Protein AF-A0A0C3DS47-F1 (afdb_monomer)

Secondary structure (DSSP, 8-state):
--PBP---EEEEEEETTEEEEE-TTSBEEE-TT----EEEEEETTTTEEEEEETTEEEEE-SSSS-BEEEESS----BEEEEPTTSTTEEEEEEETTEEEE---SSSSEE-EEEES--TTSGGG-EEEE--

Organism: NCBI:txid1036808

Mean predicted aligned error: 3.78 Å

Sequence (131 aa):
MSSTLQISGYNYISTSGISVGVDPQSQVVVDKTLKHKFNFNYDTKTKSYTIKYGENFLSLDSAKPPHVIVDKNSVAYWDIKSVSGHPNTYTISISPNYGWCDPQKGNPRQIYIQEGLDPTQADRQFLISPN

Solvent-accessible surface area (backbone atoms only — not comparable to full-atom values): 7134 Å² total; per-residue (Å²): 135,87,58,59,69,88,63,69,47,65,27,31,43,28,40,93,92,30,28,31,20,68,50,98,85,34,37,32,23,41,22,90,87,34,81,42,64,30,40,34,45,61,38,84,88,80,64,31,27,43,43,25,53,86,96,25,22,39,23,70,54,90,53,88,67,28,32,39,24,55,31,84,90,44,79,41,57,33,39,44,38,60,32,86,97,39,85,78,26,24,35,49,20,70,46,99,45,33,28,49,30,49,80,87,64,76,76,68,32,62,30,29,45,44,76,72,71,62,60,84,42,70,47,31,36,29,37,70,34,82,115

pLDDT: mean 92.0, std 8.82, range [39.97, 98.38]

Foldseek 3Di:
DKQFDDDFAWKWKAAPPFTFAADPVQFTWGANVGTAIWTWDADPVVRWTWIADPQWTWDWDPDVQIFTGTDRPDTAIWTWIDDPPDPQKTFIASDPFWTWFFPPDDHGTGITIDGHDPCPDRRRIMHIGRD

Radius of gyration: 13.31 Å; Cα contacts (8 Å, |Δi|>4): 330; chains: 1; bounding box: 29×37×32 Å

Nearest PDB structures (foldseek):
  2vse-assembly2_B  TM=8.165E-01  e=5.826E-04  Lysinibacil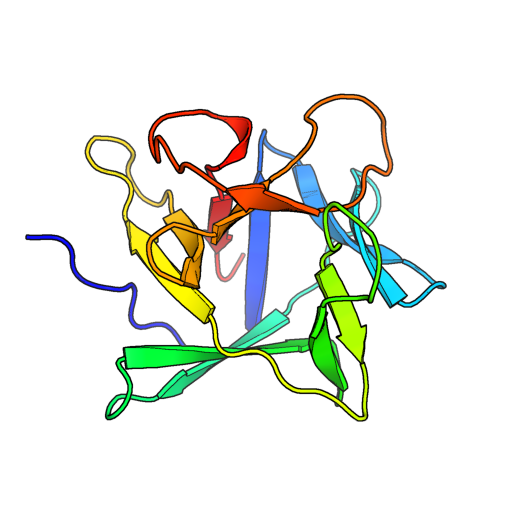lus sphaericus
  3wo2-assembly3_C  TM=6.733E-01  e=1.562E-04  Homo sapiens
  2vxt-assembly1_I  TM=6.691E-01  e=1.125E-03  Homo sapiens
  4xfs-a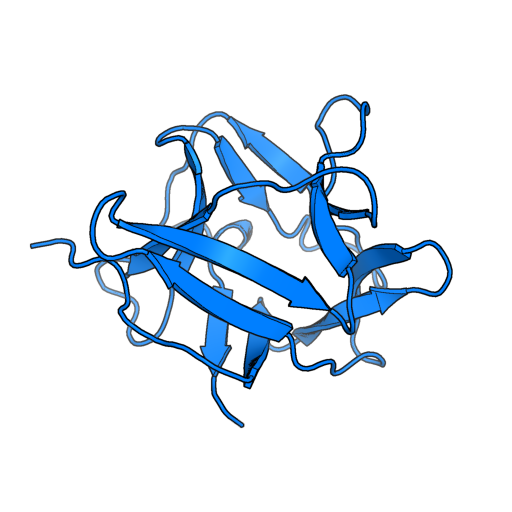ssembly2_B  TM=6.825E-01  e=1.449E-03  Homo sapiens
  2dre-assembly1_B  TM=7.042E-01  e=1.215E-02  Lepidium virginicum

Structure (mmCIF, N/CA/C/O backbone):
data_AF-A0A0C3DS47-F1
#
_entry.id   AF-A0A0C3DS47-F1
#
loop_
_atom_site.group_PDB
_atom_site.id
_atom_site.type_symbol
_atom_site.label_atom_id
_atom_site.label_alt_id
_atom_site.label_comp_id
_atom_site.label_asym_id
_atom_site.label_entity_id
_atom_site.label_seq_id
_atom_site.pdbx_PDB_ins_code
_atom_site.Cartn_x
_atom_site.Cartn_y
_atom_site.Cartn_z
_atom_site.occupancy
_atom_site.B_iso_or_equiv
_atom_site.auth_seq_id
_atom_site.auth_comp_id
_atom_site.auth_asym_id
_atom_site.auth_atom_id
_atom_site.pdbx_PDB_model_num
ATOM 1 N N . MET A 1 1 ? 5.298 22.408 4.308 1.00 39.97 1 MET A N 1
ATOM 2 C CA . MET A 1 1 ? 4.380 21.719 5.240 1.00 39.97 1 MET A CA 1
ATOM 3 C C . MET A 1 1 ? 4.014 20.385 4.609 1.00 39.97 1 MET A C 1
ATOM 5 O O . MET A 1 1 ? 3.523 20.406 3.492 1.00 39.97 1 MET A O 1
ATOM 9 N N . SER A 1 2 ? 4.328 19.251 5.243 1.00 46.75 2 SER A N 1
ATOM 10 C CA . SER A 1 2 ? 3.876 17.930 4.777 1.00 46.75 2 SER A CA 1
ATOM 11 C C . SER A 1 2 ? 2.536 17.649 5.448 1.00 46.75 2 SER A C 1
ATOM 13 O O . SER A 1 2 ? 2.488 17.408 6.653 1.00 46.75 2 SER A O 1
ATOM 15 N N . SER A 1 3 ? 1.442 17.797 4.709 1.00 61.56 3 SER A N 1
ATOM 16 C CA . SER A 1 3 ? 0.123 17.366 5.164 1.00 61.56 3 SER A CA 1
ATOM 17 C C . SER A 1 3 ? -0.088 15.937 4.688 1.00 61.56 3 SER A C 1
ATOM 19 O O . SER A 1 3 ? -0.065 15.686 3.482 1.00 61.56 3 SER A O 1
ATOM 21 N N . THR A 1 4 ? -0.292 15.011 5.625 1.00 67.25 4 THR A N 1
ATOM 22 C CA . THR A 1 4 ? -0.850 13.688 5.330 1.00 67.25 4 THR A CA 1
ATOM 23 C C . THR A 1 4 ? -2.060 13.875 4.418 1.00 67.25 4 THR A C 1
ATOM 25 O O . THR A 1 4 ? -2.897 14.744 4.690 1.00 67.25 4 THR A O 1
ATOM 28 N N . LEU A 1 5 ? -2.141 13.105 3.330 1.00 77.44 5 LEU A N 1
ATOM 29 C CA . LEU A 1 5 ? -3.346 13.082 2.501 1.00 77.44 5 LEU A CA 1
ATOM 30 C C . LEU A 1 5 ? -4.532 12.771 3.425 1.00 77.44 5 LEU A C 1
ATOM 32 O O . LEU A 1 5 ? -4.367 11.977 4.346 1.00 77.44 5 LEU A O 1
ATOM 36 N N . GLN A 1 6 ? -5.692 13.397 3.233 1.00 83.44 6 GLN A N 1
ATOM 37 C CA . GLN A 1 6 ? -6.905 13.125 4.017 1.00 83.44 6 GLN A CA 1
ATOM 38 C C . GLN A 1 6 ? -8.010 12.674 3.069 1.00 83.44 6 GLN A C 1
ATOM 40 O O . GLN A 1 6 ? -8.865 13.456 2.665 1.00 83.44 6 GLN A O 1
ATOM 45 N N . ILE A 1 7 ? -7.938 11.412 2.658 1.00 85.25 7 ILE A N 1
ATOM 46 C CA . ILE A 1 7 ? -8.941 10.771 1.808 1.00 85.25 7 ILE A CA 1
ATOM 47 C C . ILE A 1 7 ? -9.632 9.662 2.590 1.00 85.25 7 ILE A C 1
ATOM 49 O O . ILE A 1 7 ? -9.097 9.126 3.555 1.00 85.25 7 ILE A O 1
ATOM 53 N N . SER A 1 8 ? -10.838 9.293 2.190 1.00 88.56 8 SER A N 1
ATOM 54 C CA . SER A 1 8 ? -11.488 8.077 2.673 1.00 88.56 8 SER A CA 1
ATOM 55 C C . SER A 1 8 ? -12.369 7.498 1.575 1.00 88.56 8 SER A C 1
ATOM 57 O O . SER A 1 8 ? -12.774 8.211 0.655 1.00 88.56 8 SER A O 1
ATOM 59 N N . GLY A 1 9 ? -12.641 6.199 1.657 1.00 94.31 9 GLY A N 1
ATOM 60 C CA . GLY A 1 9 ? -13.396 5.459 0.654 1.00 94.31 9 GLY A CA 1
ATOM 61 C C . GLY A 1 9 ? -12.513 4.748 -0.371 1.00 94.31 9 GLY A 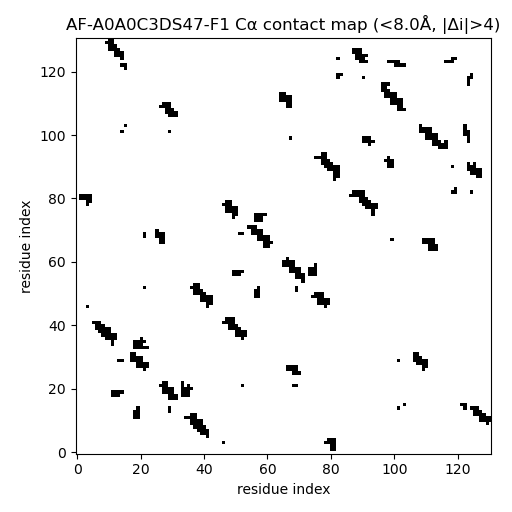C 1
ATOM 62 O O . GLY A 1 9 ? -11.305 4.569 -0.194 1.00 94.31 9 GLY A O 1
ATOM 63 N N . TYR A 1 10 ? -13.148 4.303 -1.453 1.00 96.94 10 TYR A N 1
ATOM 64 C CA . TYR A 1 10 ? -12.531 3.422 -2.437 1.00 96.94 10 TYR A CA 1
ATOM 65 C C . TYR A 1 10 ? -11.655 4.172 -3.444 1.00 96.94 10 TYR A C 1
ATOM 67 O O . TYR A 1 10 ? -12.166 4.952 -4.246 1.00 96.94 10 TYR A O 1
ATOM 75 N N . ASN A 1 11 ? -10.357 3.867 -3.454 1.00 97.12 11 ASN A N 1
ATOM 76 C CA . ASN A 1 11 ? -9.369 4.454 -4.358 1.00 97.12 11 ASN A CA 1
ATOM 77 C C . ASN A 1 11 ? -8.480 3.370 -4.986 1.00 97.12 11 ASN A C 1
ATOM 79 O O . ASN A 1 11 ? -8.257 2.309 -4.403 1.00 97.12 11 ASN A O 1
ATOM 83 N N . TYR A 1 12 ? -7.964 3.646 -6.176 1.00 97.00 12 TYR A N 1
ATOM 84 C CA . TYR A 1 12 ? -6.899 2.886 -6.815 1.00 97.00 12 TYR A CA 1
ATOM 85 C C . TYR A 1 12 ? -5.537 3.368 -6.325 1.00 97.00 12 TYR A C 1
ATOM 87 O O . TYR A 1 12 ? -5.353 4.554 -6.044 1.00 97.00 12 TYR A O 1
ATOM 95 N N . ILE A 1 13 ? -4.577 2.448 -6.286 1.00 97.62 13 ILE A N 1
ATOM 96 C CA . ILE A 1 13 ? -3.159 2.747 -6.090 1.00 97.62 13 ILE A CA 1
ATOM 97 C C . ILE A 1 13 ? -2.439 2.363 -7.382 1.00 97.62 13 ILE A C 1
ATOM 99 O O . ILE A 1 13 ? -2.752 1.339 -7.992 1.00 97.62 13 ILE A O 1
ATOM 103 N N . SER A 1 14 ? -1.489 3.175 -7.828 1.00 96.50 14 SER A N 1
ATOM 104 C CA . SER A 1 14 ? -0.628 2.839 -8.964 1.00 96.50 14 SER A CA 1
ATOM 105 C C . SER A 1 14 ? 0.775 3.393 -8.777 1.00 96.50 14 SER A C 1
ATOM 107 O O . SER A 1 14 ? 0.991 4.312 -7.993 1.00 96.50 14 SER A O 1
ATOM 109 N N . THR A 1 15 ? 1.734 2.824 -9.492 1.00 95.81 15 THR A N 1
ATOM 110 C CA . THR A 1 15 ? 3.129 3.272 -9.522 1.00 95.81 15 THR A CA 1
ATOM 111 C C . THR A 1 15 ? 3.726 2.917 -10.879 1.00 95.81 15 THR A C 1
ATOM 113 O O . THR A 1 15 ? 3.303 1.947 -11.513 1.00 95.81 15 THR A O 1
ATOM 116 N N . SER A 1 16 ? 4.626 3.756 -11.394 1.00 91.19 16 SER A N 1
ATOM 117 C CA . SER A 1 16 ? 5.204 3.609 -12.742 1.00 91.19 16 SER A CA 1
ATOM 118 C C . SER A 1 16 ? 4.159 3.386 -13.854 1.00 91.19 16 SER A C 1
ATOM 120 O O . SER A 1 16 ? 4.394 2.654 -14.814 1.00 91.19 16 SER A O 1
ATOM 122 N N . GLY A 1 17 ? 2.971 3.987 -13.708 1.00 90.94 17 GLY A N 1
ATOM 123 C CA . GLY A 1 17 ? 1.851 3.848 -14.649 1.00 90.94 17 GLY A CA 1
ATOM 124 C C . GLY A 1 17 ? 1.143 2.486 -14.632 1.00 90.94 17 GLY A C 1
ATOM 125 O O . GLY A 1 17 ? 0.338 2.217 -15.521 1.00 90.94 17 GLY A O 1
ATOM 126 N N . ILE A 1 18 ? 1.423 1.625 -13.651 1.00 95.44 18 ILE A N 1
ATOM 127 C CA . ILE A 1 18 ? 0.820 0.296 -13.500 1.00 95.44 18 ILE A CA 1
ATOM 128 C C . ILE A 1 18 ? 0.025 0.248 -12.192 1.00 95.44 18 ILE A C 1
ATOM 130 O O . ILE A 1 18 ? 0.453 0.775 -11.164 1.00 95.44 18 ILE A O 1
ATOM 134 N N . SER A 1 19 ? -1.157 -0.362 -12.232 1.00 96.25 19 SER A N 1
ATOM 135 C CA . SER A 1 19 ? -2.020 -0.506 -11.062 1.00 96.25 19 SER A CA 1
ATOM 136 C C . SER A 1 19 ? -1.441 -1.478 -10.033 1.00 96.25 19 SER A C 1
ATOM 138 O O . SER A 1 19 ? -0.810 -2.481 -10.367 1.00 96.25 19 SER A O 1
ATOM 140 N N . VAL A 1 20 ? -1.686 -1.166 -8.764 1.00 97.94 20 VAL A N 1
ATOM 141 C CA . VAL A 1 20 ? -1.540 -2.107 -7.659 1.00 97.94 20 VAL A CA 1
ATOM 142 C C . VAL A 1 20 ? -2.835 -2.909 -7.557 1.00 97.94 20 VAL A C 1
ATOM 144 O O . VAL A 1 20 ? -3.938 -2.357 -7.611 1.00 97.94 20 VAL A O 1
ATOM 147 N N . GLY A 1 21 ? -2.695 -4.216 -7.404 1.00 97.88 21 GLY A N 1
ATOM 148 C CA . GLY A 1 21 ? -3.779 -5.167 -7.239 1.00 97.88 21 GLY A CA 1
ATOM 149 C C . GLY A 1 21 ? -3.494 -6.156 -6.117 1.00 97.88 21 GLY A C 1
ATOM 150 O O . GLY A 1 21 ? -2.523 -6.030 -5.373 1.00 97.88 21 GLY A O 1
ATOM 151 N N . VAL A 1 22 ? -4.380 -7.140 -6.006 1.00 98.06 22 VAL A N 1
ATOM 152 C CA . VAL A 1 22 ? -4.261 -8.256 -5.064 1.00 98.06 22 VAL A CA 1
ATOM 153 C C . VAL A 1 22 ? -4.391 -9.530 -5.873 1.00 98.06 22 VAL A C 1
ATOM 155 O O . VAL A 1 22 ? -5.371 -9.672 -6.606 1.00 98.06 22 VAL A O 1
ATOM 158 N N . ASP A 1 23 ? -3.411 -10.416 -5.784 1.00 97.06 23 ASP A N 1
ATOM 159 C CA . ASP A 1 23 ? -3.426 -11.680 -6.517 1.00 97.06 23 ASP A CA 1
ATOM 160 C C . ASP A 1 23 ? -4.230 -12.776 -5.770 1.00 97.06 23 ASP A C 1
ATOM 162 O O . ASP A 1 23 ? -4.678 -12.567 -4.635 1.00 97.06 23 ASP A O 1
ATOM 166 N N . PRO A 1 24 ? -4.459 -13.956 -6.381 1.00 96.12 24 PRO A N 1
ATOM 167 C CA . PRO A 1 24 ? -5.163 -15.066 -5.729 1.00 96.12 24 PRO A CA 1
ATOM 168 C C . PRO A 1 24 ? -4.490 -15.610 -4.457 1.00 96.12 24 PRO A C 1
ATOM 170 O O . PRO A 1 24 ? -5.133 -16.326 -3.690 1.00 96.12 24 PRO A O 1
ATOM 173 N N . GLN A 1 25 ? -3.215 -15.294 -4.229 1.00 96.44 25 GLN A N 1
ATOM 174 C CA . GLN A 1 25 ? -2.427 -15.670 -3.059 1.00 96.44 25 GLN A CA 1
ATOM 175 C C . GLN A 1 25 ? -2.500 -14.607 -1.951 1.00 96.44 25 GLN A C 1
ATOM 177 O O . GLN A 1 25 ? -1.777 -14.703 -0.958 1.00 96.44 25 GLN A O 1
ATOM 182 N N . SER A 1 26 ? -3.385 -13.614 -2.094 1.00 97.25 26 SER A N 1
ATOM 183 C CA . SER A 1 26 ? -3.540 -12.486 -1.173 1.00 97.25 26 SER A CA 1
ATOM 184 C C . SER A 1 26 ? -2.291 -11.607 -1.072 1.00 97.25 26 SER A C 1
ATOM 186 O O . SER A 1 26 ? -2.091 -10.929 -0.063 1.00 97.25 26 SER A O 1
ATOM 188 N N . GLN A 1 27 ? -1.445 -11.581 -2.100 1.00 97.75 27 GLN A N 1
ATOM 189 C CA . GLN A 1 27 ? -0.293 -10.689 -2.170 1.00 97.75 27 GLN A CA 1
ATOM 190 C C . GLN A 1 27 ? -0.695 -9.356 -2.791 1.00 97.75 27 GLN A C 1
ATOM 192 O O . GLN A 1 27 ? -1.446 -9.318 -3.766 1.00 97.75 27 GLN A O 1
ATOM 197 N N . VAL A 1 28 ? -0.173 -8.250 -2.256 1.00 98.25 28 VAL A N 1
ATOM 198 C CA . VAL A 1 28 ? -0.325 -6.935 -2.885 1.00 98.25 28 VAL A CA 1
ATOM 199 C C . VAL A 1 28 ? 0.789 -6.756 -3.909 1.00 98.25 28 VAL A C 1
ATOM 201 O O . VAL A 1 28 ? 1.973 -6.701 -3.570 1.00 98.25 28 VAL A O 1
ATOM 204 N N . VAL A 1 29 ? 0.405 -6.683 -5.178 1.00 98.00 29 VAL A N 1
ATOM 205 C CA . VAL A 1 29 ? 1.327 -6.725 -6.317 1.00 98.00 29 VAL A CA 1
ATOM 206 C C . VAL A 1 29 ? 1.085 -5.556 -7.258 1.00 98.00 29 VAL A C 1
ATOM 208 O O . VAL A 1 29 ? -0.032 -5.059 -7.374 1.00 98.00 29 VAL A O 1
ATOM 211 N N . VAL A 1 30 ? 2.120 -5.135 -7.976 1.00 97.94 30 VAL A N 1
ATOM 212 C CA . VAL A 1 30 ? 1.980 -4.292 -9.161 1.00 97.94 30 VAL A CA 1
ATOM 213 C C . VAL A 1 30 ? 1.819 -5.202 -10.371 1.00 97.94 30 VAL A C 1
ATOM 215 O O . VAL A 1 30 ? 2.722 -5.982 -10.693 1.00 97.94 30 VAL A O 1
ATOM 218 N N . ASP A 1 31 ? 0.670 -5.108 -11.036 1.00 96.88 31 ASP A N 1
ATOM 219 C CA . ASP A 1 31 ? 0.331 -5.952 -12.179 1.00 96.88 31 ASP A CA 1
ATOM 220 C C . ASP A 1 31 ? -0.496 -5.177 -13.213 1.00 96.88 31 ASP A C 1
ATOM 222 O O . ASP A 1 31 ? -1.513 -4.564 -12.899 1.00 96.88 31 ASP A O 1
ATOM 226 N N . LYS A 1 32 ? -0.082 -5.238 -14.481 1.00 93.81 32 LYS A N 1
ATOM 227 C CA . LYS A 1 32 ? -0.801 -4.649 -15.624 1.00 93.81 32 LYS A CA 1
ATOM 228 C C . LYS A 1 32 ? -2.208 -5.212 -15.839 1.00 93.81 32 LYS A C 1
ATOM 230 O O . LYS A 1 32 ? -2.999 -4.583 -16.536 1.00 93.81 32 LYS A O 1
ATOM 235 N N . THR A 1 33 ? -2.504 -6.389 -15.299 1.00 94.62 33 THR A N 1
ATOM 236 C CA . THR A 1 33 ? -3.792 -7.074 -15.476 1.00 94.62 33 THR A CA 1
ATOM 237 C C . THR A 1 33 ? -4.747 -6.889 -14.297 1.00 94.62 33 THR A C 1
ATOM 239 O O . THR A 1 33 ? -5.944 -7.127 -14.447 1.00 94.62 33 THR A O 1
ATOM 242 N N . LEU A 1 34 ? -4.251 -6.423 -13.145 1.00 94.12 34 LEU A N 1
ATOM 243 C CA . LEU A 1 34 ? -5.046 -6.248 -11.932 1.00 94.12 34 LEU A CA 1
ATOM 244 C C . LEU A 1 34 ? -5.281 -4.761 -11.663 1.00 94.12 34 LEU A C 1
ATOM 246 O O . LEU A 1 34 ? -4.344 -3.996 -11.454 1.00 94.12 34 LEU A O 1
ATOM 250 N N . LYS A 1 35 ? -6.550 -4.348 -11.616 1.00 93.81 35 LYS A N 1
ATOM 251 C CA . LYS A 1 35 ? -6.948 -2.982 -11.244 1.00 93.81 35 LYS A CA 1
ATOM 252 C C . LYS A 1 35 ? -8.005 -3.033 -10.144 1.00 93.81 35 LYS A C 1
ATOM 254 O O . LYS A 1 35 ? -9.204 -3.054 -10.421 1.00 93.81 35 LYS A O 1
ATOM 259 N N . HIS A 1 36 ? -7.563 -3.053 -8.888 1.00 97.06 36 HIS A N 1
ATOM 260 C CA . HIS A 1 36 ? -8.445 -3.174 -7.723 1.00 97.06 36 HIS A CA 1
ATOM 261 C C . HIS A 1 36 ? -8.587 -1.857 -6.964 1.00 97.06 36 HIS A C 1
ATOM 263 O O . HIS A 1 36 ? -7.634 -1.092 -6.826 1.00 97.06 36 HIS A O 1
ATOM 269 N N . LYS A 1 37 ? -9.797 -1.603 -6.452 1.00 97.00 37 LYS A N 1
ATOM 270 C CA . LYS A 1 37 ? -10.031 -0.522 -5.495 1.00 97.00 37 LYS A CA 1
ATOM 271 C C . LYS A 1 37 ? -9.735 -1.017 -4.084 1.00 97.00 37 LYS A C 1
ATOM 273 O O . LYS A 1 37 ? -10.159 -2.107 -3.705 1.00 97.00 37 LYS A O 1
ATOM 278 N N . PHE A 1 38 ? -9.089 -0.166 -3.304 1.00 98.00 38 PHE A N 1
ATOM 279 C CA . PHE A 1 38 ? -8.847 -0.355 -1.883 1.00 98.00 38 PHE A CA 1
ATOM 280 C C . PHE A 1 38 ? -9.670 0.660 -1.100 1.00 98.00 38 PHE A C 1
ATOM 282 O O . PHE A 1 38 ? -9.786 1.814 -1.515 1.00 98.00 38 PHE A O 1
ATOM 289 N N . ASN A 1 39 ? -10.262 0.246 0.017 1.00 97.81 39 ASN A N 1
ATOM 290 C CA . ASN A 1 39 ? -10.992 1.158 0.890 1.00 97.81 39 ASN A CA 1
ATOM 291 C C . ASN A 1 39 ? -10.028 1.769 1.910 1.00 97.81 39 ASN A C 1
ATOM 293 O O . ASN A 1 39 ? -9.502 1.057 2.766 1.00 97.81 39 ASN A O 1
ATOM 297 N N . PHE A 1 40 ? -9.801 3.073 1.804 1.00 97.38 40 PHE A N 1
ATOM 298 C CA . PHE A 1 40 ? -8.978 3.843 2.726 1.00 97.38 40 PHE A CA 1
ATOM 299 C C . PHE A 1 40 ? -9.855 4.384 3.847 1.00 97.38 40 PHE A C 1
ATOM 301 O O . PHE A 1 40 ? -10.855 5.054 3.587 1.00 97.38 40 PHE A O 1
ATOM 308 N N . ASN A 1 41 ? -9.463 4.136 5.090 1.00 96.00 41 ASN A N 1
ATOM 309 C CA . ASN A 1 41 ? -10.136 4.687 6.256 1.00 96.00 41 ASN A CA 1
ATOM 310 C C . ASN A 1 41 ? -9.133 5.491 7.086 1.00 96.00 41 ASN A C 1
ATOM 312 O O . ASN A 1 41 ? -8.221 4.910 7.681 1.00 96.00 41 ASN A O 1
ATOM 316 N N . TYR A 1 42 ? -9.289 6.816 7.070 1.00 94.44 42 TYR A N 1
ATOM 317 C CA . TYR A 1 42 ? -8.406 7.753 7.757 1.00 94.44 42 TYR A CA 1
ATOM 318 C C . TYR A 1 42 ? -8.832 7.954 9.214 1.00 94.44 42 TYR A C 1
ATOM 320 O O . TYR A 1 42 ? -9.956 8.375 9.490 1.00 94.44 42 TYR A O 1
ATOM 328 N N . ASP A 1 43 ? -7.911 7.718 10.145 1.00 92.44 43 ASP A N 1
ATOM 329 C CA . ASP A 1 43 ? -8.088 8.039 11.557 1.00 92.44 43 ASP A CA 1
ATOM 330 C C . ASP A 1 43 ? -7.488 9.421 11.859 1.00 92.44 43 ASP A C 1
ATOM 332 O O . ASP A 1 43 ? -6.277 9.645 11.799 1.00 92.44 43 ASP A O 1
ATOM 336 N N . THR A 1 44 ? -8.351 10.371 12.218 1.00 89.06 44 THR A N 1
ATOM 337 C CA . THR A 1 44 ? -7.961 11.753 12.526 1.00 89.06 44 THR A CA 1
ATOM 338 C C . THR A 1 44 ? -7.164 11.891 13.825 1.00 89.06 44 THR A C 1
ATOM 340 O O . THR A 1 44 ? -6.436 12.875 13.976 1.00 89.06 44 THR A O 1
ATOM 343 N N . LYS A 1 45 ? -7.271 10.934 14.757 1.00 89.69 45 LYS A N 1
ATOM 344 C CA . LYS A 1 45 ? -6.566 10.959 16.047 1.00 89.69 45 LYS A CA 1
ATOM 345 C C . LYS A 1 45 ? -5.117 10.525 15.887 1.00 89.69 45 LYS A C 1
ATOM 347 O O . LYS A 1 45 ? -4.218 11.199 16.385 1.00 89.69 45 LYS A O 1
ATOM 352 N N . THR A 1 46 ? -4.895 9.417 15.186 1.00 88.81 46 THR A N 1
ATOM 353 C CA . THR A 1 46 ? -3.554 8.863 14.947 1.00 88.81 46 THR A CA 1
ATOM 354 C C . THR A 1 46 ? -2.895 9.433 13.695 1.00 88.81 46 THR A C 1
ATOM 356 O O . THR A 1 46 ? -1.686 9.293 13.538 1.00 88.81 46 THR A O 1
ATOM 359 N N . LYS A 1 47 ? -3.666 10.105 12.826 1.00 89.56 47 LY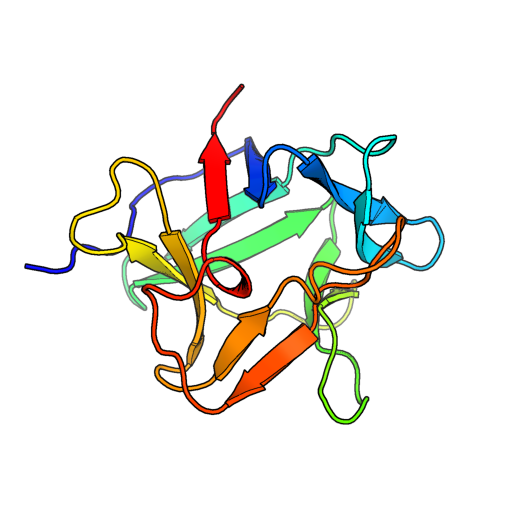S A N 1
ATOM 360 C CA . LYS A 1 47 ? -3.242 10.596 11.504 1.00 89.56 47 LYS A CA 1
ATOM 361 C C . LYS A 1 47 ? -2.734 9.479 10.588 1.00 89.56 47 LYS A C 1
ATOM 363 O O . LYS A 1 47 ? -1.883 9.729 9.735 1.00 89.56 47 LYS A O 1
ATOM 368 N N . SER A 1 48 ? -3.281 8.278 10.754 1.00 93.56 48 SER A N 1
ATOM 369 C CA . SER A 1 48 ? -2.914 7.080 10.004 1.00 93.56 48 SER A CA 1
ATOM 370 C C . SER A 1 48 ? -4.126 6.461 9.310 1.00 93.56 48 SER A C 1
ATOM 372 O O . SER A 1 48 ? -5.266 6.895 9.476 1.00 93.56 48 SER A O 1
ATOM 374 N N . TYR A 1 49 ? -3.866 5.450 8.493 1.00 95.88 49 TYR A N 1
ATOM 375 C CA . TYR A 1 49 ? -4.849 4.759 7.680 1.00 95.88 49 TYR A CA 1
ATOM 376 C C . TYR A 1 49 ? -4.927 3.287 8.032 1.00 95.88 49 TYR A C 1
ATOM 378 O O . TYR A 1 49 ? -3.903 2.627 8.175 1.00 95.88 49 TYR A O 1
ATOM 386 N N . THR A 1 50 ? -6.138 2.743 8.021 1.00 96.94 50 THR A N 1
ATOM 387 C CA . THR A 1 50 ? -6.323 1.328 7.681 1.00 96.94 50 THR A CA 1
ATOM 388 C C . THR A 1 50 ? -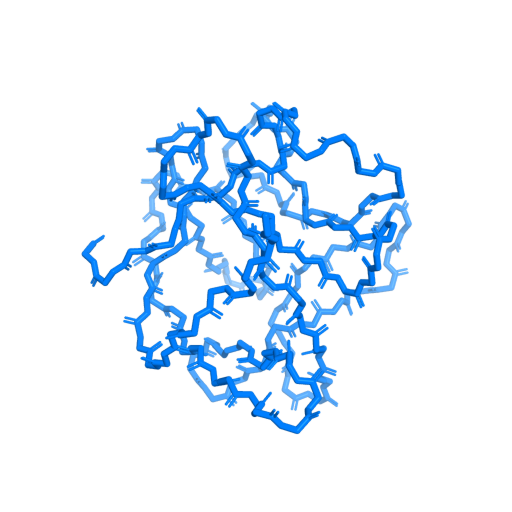6.734 1.242 6.215 1.00 96.94 50 THR A C 1
ATOM 390 O O . THR A 1 50 ? -7.483 2.089 5.721 1.00 96.94 50 THR A O 1
ATOM 393 N N . ILE A 1 51 ? -6.209 0.251 5.495 1.00 97.81 51 ILE A N 1
ATOM 394 C CA . ILE A 1 51 ? -6.501 0.044 4.072 1.00 97.81 51 ILE A CA 1
ATOM 395 C C . ILE A 1 51 ? -7.068 -1.363 3.919 1.00 97.81 51 ILE A C 1
ATOM 397 O O . ILE A 1 51 ? -6.483 -2.315 4.436 1.00 97.81 51 ILE A O 1
ATOM 401 N N . LYS A 1 52 ? -8.206 -1.498 3.235 1.00 97.94 52 LYS A N 1
ATOM 402 C CA . LYS A 1 52 ? -8.885 -2.784 3.024 1.00 97.94 52 LYS A CA 1
ATOM 403 C C . LYS A 1 52 ? -8.974 -3.184 1.559 1.00 97.94 52 LYS A C 1
ATOM 405 O O . LYS A 1 52 ? -9.120 -2.327 0.686 1.00 97.94 52 LYS A O 1
ATOM 410 N N . TYR A 1 53 ? -9.001 -4.492 1.324 1.00 97.75 53 TYR A N 1
ATOM 411 C CA . TYR A 1 53 ? -9.447 -5.110 0.077 1.00 97.75 53 TYR A CA 1
ATOM 412 C C . TYR A 1 53 ? -10.551 -6.126 0.396 1.00 97.75 53 TYR A C 1
ATOM 414 O O . TYR A 1 53 ? -10.324 -7.104 1.112 1.00 97.75 53 TYR A O 1
ATOM 422 N N . GLY A 1 54 ? -11.768 -5.859 -0.089 1.00 95.06 54 GLY A N 1
ATOM 423 C CA . GLY A 1 54 ? -12.968 -6.532 0.413 1.00 95.06 54 GLY A CA 1
ATOM 424 C C . GLY A 1 54 ? -13.144 -6.284 1.917 1.00 95.06 54 GLY A C 1
ATOM 425 O O . GLY A 1 54 ? -13.028 -5.149 2.381 1.00 95.06 54 GLY A O 1
ATOM 426 N N . GLU A 1 55 ? -13.370 -7.355 2.676 1.00 95.75 55 GLU A N 1
ATOM 427 C CA . GLU A 1 55 ? -13.542 -7.302 4.138 1.00 95.75 55 GLU A CA 1
ATOM 428 C C . GLU A 1 55 ? -12.220 -7.364 4.925 1.00 95.75 55 GLU A C 1
ATOM 430 O O . GLU A 1 55 ? -12.202 -7.106 6.129 1.00 95.75 55 GLU A O 1
ATOM 435 N N . ASN A 1 56 ? -11.109 -7.671 4.250 1.00 98.06 56 ASN A N 1
ATOM 436 C CA . ASN A 1 56 ? -9.807 -7.920 4.867 1.00 98.06 56 ASN A CA 1
ATOM 437 C C . ASN A 1 56 ? -8.903 -6.683 4.817 1.00 98.06 56 ASN A C 1
ATOM 439 O O . ASN A 1 56 ? -9.134 -5.754 4.039 1.00 98.06 56 ASN A O 1
ATOM 443 N N . PHE A 1 57 ? -7.847 -6.682 5.627 1.00 98.19 57 PHE A N 1
ATOM 444 C CA . PHE A 1 57 ? -6.935 -5.553 5.767 1.00 98.19 57 PHE A CA 1
ATOM 445 C C . PHE A 1 57 ? -5.617 -5.800 5.050 1.00 98.19 57 PHE A C 1
ATOM 447 O O . PHE A 1 57 ? -5.139 -6.928 4.954 1.00 98.19 57 PHE A O 1
ATOM 454 N N . LEU A 1 58 ? -5.001 -4.721 4.582 1.00 98.38 58 LEU A N 1
ATOM 455 C CA . LEU A 1 58 ? -3.607 -4.760 4.181 1.00 98.38 58 LEU A CA 1
ATOM 456 C C . LEU A 1 58 ? -2.738 -4.842 5.435 1.00 98.38 58 LEU A C 1
ATOM 458 O O . LEU A 1 58 ? -2.887 -4.041 6.363 1.00 98.38 58 LEU A O 1
ATOM 462 N N . SER A 1 59 ? -1.831 -5.810 5.433 1.00 97.50 59 SER A N 1
ATOM 463 C CA . SER A 1 59 ? -0.904 -6.108 6.518 1.00 97.50 59 SER A CA 1
ATOM 464 C C . SER A 1 59 ? 0.462 -6.524 5.963 1.00 97.50 59 SER A C 1
ATOM 466 O O . SER A 1 59 ? 0.721 -6.376 4.766 1.00 97.50 59 SER A O 1
ATOM 468 N N . LEU A 1 60 ? 1.345 -7.001 6.838 1.00 97.25 60 LEU A N 1
ATOM 469 C CA . LEU A 1 60 ? 2.676 -7.491 6.500 1.00 97.25 60 LEU A CA 1
ATOM 470 C C . LEU A 1 60 ? 2.785 -8.998 6.707 1.00 97.25 60 LEU A C 1
ATOM 472 O O . LEU A 1 60 ? 2.264 -9.534 7.687 1.00 97.25 60 LEU A O 1
ATOM 476 N N . ASP A 1 61 ? 3.497 -9.665 5.803 1.00 96.38 61 ASP A N 1
ATOM 477 C CA . ASP A 1 61 ? 3.944 -11.038 6.024 1.00 96.38 61 ASP A CA 1
ATOM 478 C C . ASP A 1 61 ? 5.150 -11.098 6.989 1.00 96.38 61 ASP A C 1
ATOM 480 O O . ASP A 1 61 ? 5.620 -10.089 7.523 1.00 96.38 61 ASP A O 1
ATOM 484 N N . SER A 1 62 ? 5.658 -12.309 7.233 1.00 94.38 62 SER A N 1
ATOM 485 C CA . SER A 1 62 ? 6.825 -12.548 8.089 1.00 94.38 62 SER A CA 1
ATOM 486 C C . SER A 1 62 ? 8.152 -12.654 7.322 1.00 94.38 62 SER A C 1
ATOM 488 O O . SER A 1 62 ? 9.141 -13.131 7.889 1.00 94.38 62 SER A O 1
ATOM 490 N N . ALA A 1 63 ? 8.189 -12.293 6.035 1.00 95.00 63 ALA A N 1
ATOM 491 C CA . ALA A 1 63 ? 9.397 -12.376 5.220 1.00 95.00 63 ALA A CA 1
ATOM 492 C C . ALA A 1 63 ? 10.425 -11.297 5.613 1.00 95.00 63 ALA A C 1
ATOM 494 O O . ALA A 1 63 ? 10.155 -10.385 6.398 1.00 95.00 63 ALA A O 1
ATOM 495 N N . LYS A 1 64 ? 11.648 -11.414 5.081 1.00 92.62 64 LYS A N 1
ATOM 496 C CA . LYS A 1 64 ? 12.715 -10.414 5.244 1.00 92.62 64 LYS A CA 1
ATOM 497 C C . LYS A 1 64 ? 13.355 -10.115 3.876 1.00 92.62 64 LYS A C 1
ATOM 499 O O . LYS A 1 64 ? 14.120 -10.956 3.405 1.00 92.62 64 LYS A O 1
ATOM 504 N N . PRO A 1 65 ? 13.080 -8.952 3.252 1.00 93.25 65 PRO A N 1
ATOM 505 C CA . PRO A 1 65 ? 12.174 -7.897 3.726 1.00 93.25 65 PRO A CA 1
ATOM 506 C C . PRO A 1 65 ? 10.700 -8.356 3.788 1.00 93.25 65 PRO A C 1
ATOM 508 O O . PRO A 1 65 ? 10.335 -9.261 3.036 1.00 93.25 65 PRO A O 1
ATOM 511 N N . PRO A 1 66 ? 9.861 -7.762 4.663 1.00 96.56 66 PRO A N 1
ATOM 512 C CA . PRO A 1 66 ? 8.430 -8.064 4.707 1.00 96.56 66 PRO A CA 1
ATOM 513 C C . PRO A 1 66 ? 7.717 -7.608 3.434 1.00 96.56 66 PRO A C 1
ATOM 515 O O . PRO A 1 66 ? 8.052 -6.556 2.886 1.00 96.56 66 PRO A O 1
ATOM 518 N N . HIS A 1 67 ? 6.686 -8.333 3.014 1.00 97.75 67 HIS A N 1
ATOM 519 C CA . HIS A 1 67 ? 5.805 -7.947 1.913 1.00 97.75 67 HIS A CA 1
ATOM 520 C C . HIS A 1 67 ? 4.447 -7.470 2.396 1.00 97.75 67 HIS A C 1
ATOM 522 O O . HIS A 1 67 ? 3.987 -7.837 3.476 1.00 97.75 67 HIS A O 1
ATOM 528 N N . VAL A 1 68 ? 3.784 -6.675 1.558 1.00 98.12 68 VAL A N 1
ATOM 529 C CA . VAL A 1 68 ? 2.403 -6.264 1.796 1.00 98.12 68 VAL A CA 1
ATOM 530 C C . VAL A 1 68 ? 1.465 -7.362 1.299 1.00 98.12 68 VAL A C 1
ATOM 532 O O . VAL A 1 68 ? 1.552 -7.822 0.156 1.00 98.12 68 VAL A O 1
ATOM 535 N N . ILE A 1 69 ? 0.557 -7.781 2.171 1.00 98.31 69 ILE A N 1
ATOM 536 C CA . ILE A 1 69 ? -0.421 -8.842 1.922 1.00 98.31 69 ILE A CA 1
ATOM 537 C C . ILE A 1 69 ? -1.811 -8.398 2.370 1.00 98.31 69 ILE A C 1
ATOM 539 O O . ILE A 1 69 ? -1.957 -7.409 3.087 1.00 98.31 69 ILE A O 1
ATOM 543 N N . VAL A 1 70 ? -2.833 -9.147 1.973 1.00 98.31 70 VAL A N 1
ATOM 544 C CA . VAL A 1 70 ? -4.189 -9.030 2.506 1.00 98.31 70 VAL A CA 1
ATOM 545 C C . VAL A 1 70 ? -4.407 -10.122 3.549 1.00 98.31 70 VAL A C 1
ATOM 547 O O . VAL A 1 70 ? -4.356 -11.309 3.232 1.00 98.31 70 VAL A O 1
ATOM 550 N N . ASP A 1 71 ? -4.682 -9.724 4.788 1.00 97.12 71 ASP A N 1
ATOM 551 C CA . ASP A 1 71 ? -4.925 -10.628 5.911 1.00 97.12 71 ASP A CA 1
ATOM 552 C C . ASP A 1 71 ? -6.241 -10.276 6.624 1.00 97.12 71 ASP A C 1
ATOM 554 O O . ASP A 1 71 ? -6.633 -9.116 6.764 1.00 97.12 71 ASP A O 1
ATOM 558 N N . LYS A 1 72 ? -6.949 -11.314 7.068 1.00 94.19 72 LYS A N 1
ATOM 559 C CA . LYS A 1 72 ? -8.185 -11.211 7.850 1.00 94.19 72 LYS A CA 1
ATOM 560 C C . LYS A 1 72 ? -7.919 -11.061 9.352 1.00 94.19 72 LYS A C 1
ATOM 562 O O . LYS A 1 72 ? -8.788 -10.588 10.075 1.00 94.19 72 LYS A O 1
ATOM 567 N N . ASN A 1 73 ? -6.748 -11.498 9.822 1.00 93.62 73 ASN A N 1
ATOM 568 C CA . ASN A 1 73 ? -6.418 -11.584 11.249 1.00 93.62 73 ASN A CA 1
ATOM 569 C C . ASN A 1 73 ? -5.500 -10.455 11.734 1.00 93.62 73 ASN A C 1
ATOM 571 O O . ASN A 1 73 ? -5.273 -10.330 12.937 1.00 93.62 73 ASN A O 1
ATOM 575 N N . SER A 1 74 ? -4.949 -9.660 10.819 1.00 94.44 74 SER A N 1
ATOM 576 C CA . SER A 1 74 ? -3.937 -8.654 11.119 1.00 94.44 74 SER A CA 1
ATOM 577 C C . SER A 1 74 ? -4.265 -7.339 10.428 1.00 94.44 74 SER A C 1
ATOM 579 O O . SER A 1 74 ? -4.705 -7.323 9.281 1.00 94.44 74 SER A O 1
ATOM 581 N N . VAL A 1 75 ? -4.033 -6.230 11.129 1.00 94.81 75 VAL A N 1
ATOM 582 C CA . VAL A 1 75 ? -4.263 -4.872 10.632 1.00 94.81 75 VAL A CA 1
ATOM 583 C C . VAL A 1 75 ? -2.972 -4.084 10.770 1.00 94.81 75 VAL A C 1
ATOM 585 O O . VAL A 1 75 ? -2.449 -3.949 11.876 1.00 94.81 75 VAL A O 1
ATOM 588 N N . ALA A 1 76 ? -2.484 -3.528 9.663 1.00 96.19 76 ALA A N 1
ATOM 589 C CA . ALA A 1 76 ? -1.427 -2.529 9.690 1.00 96.19 76 ALA A CA 1
ATOM 590 C C . ALA A 1 76 ? -2.010 -1.113 9.594 1.00 96.19 76 ALA A C 1
ATOM 592 O O . ALA A 1 76 ? -3.051 -0.884 8.969 1.00 96.19 76 ALA A O 1
ATOM 593 N N . TYR A 1 77 ? -1.305 -0.167 10.212 1.00 96.50 77 TYR A N 1
ATOM 594 C CA . TYR A 1 77 ? -1.602 1.257 10.134 1.00 96.50 77 TYR A CA 1
ATOM 595 C C . TYR A 1 77 ? -0.586 1.934 9.222 1.00 96.50 77 TYR A C 1
ATOM 597 O O . TYR A 1 77 ? 0.617 1.731 9.374 1.00 96.50 77 TYR A O 1
ATOM 605 N N . TRP A 1 78 ? -1.079 2.736 8.286 1.00 96.06 78 TRP A N 1
ATOM 606 C CA . TRP A 1 78 ? -0.274 3.324 7.225 1.00 96.06 78 TRP A CA 1
ATOM 607 C C . TRP A 1 78 ? -0.283 4.850 7.303 1.00 96.06 78 TRP A C 1
ATOM 609 O O . TRP A 1 78 ? -1.335 5.474 7.402 1.00 96.06 78 TRP A O 1
ATOM 619 N N . ASP A 1 79 ? 0.885 5.458 7.194 1.00 93.62 79 ASP A N 1
ATOM 620 C CA . ASP A 1 79 ? 1.066 6.883 6.964 1.00 93.62 79 ASP A CA 1
ATOM 621 C C . ASP A 1 79 ? 1.156 7.139 5.457 1.00 93.62 79 ASP A C 1
ATOM 623 O O . ASP A 1 79 ? 1.952 6.501 4.766 1.00 93.62 79 ASP A O 1
ATOM 627 N N . ILE A 1 80 ? 0.373 8.099 4.953 1.00 94.38 80 ILE A N 1
ATOM 628 C CA . ILE A 1 80 ? 0.365 8.484 3.534 1.00 94.38 80 ILE A CA 1
ATOM 629 C C . ILE A 1 80 ? 0.747 9.957 3.402 1.00 94.38 80 ILE A C 1
ATOM 631 O O . ILE A 1 80 ? -0.014 10.842 3.802 1.00 94.38 80 ILE A O 1
ATOM 635 N N . LYS A 1 81 ? 1.924 10.241 2.838 1.00 91.62 81 LYS A N 1
ATOM 636 C CA . LYS A 1 81 ? 2.489 11.602 2.778 1.00 91.62 81 LYS A CA 1
ATOM 637 C C . LYS A 1 81 ? 2.747 12.028 1.344 1.00 91.62 81 LYS A C 1
ATOM 639 O O . LYS A 1 81 ? 3.233 11.239 0.546 1.00 91.62 81 LYS A O 1
ATOM 644 N N . SER A 1 82 ? 2.453 13.288 1.028 1.00 91.25 82 SER A N 1
ATOM 645 C CA . SER A 1 82 ? 2.774 13.875 -0.277 1.00 91.25 82 SER A CA 1
ATOM 646 C C . SER A 1 82 ? 4.284 13.924 -0.508 1.00 91.25 82 SER A C 1
ATOM 648 O O . SER A 1 82 ? 5.030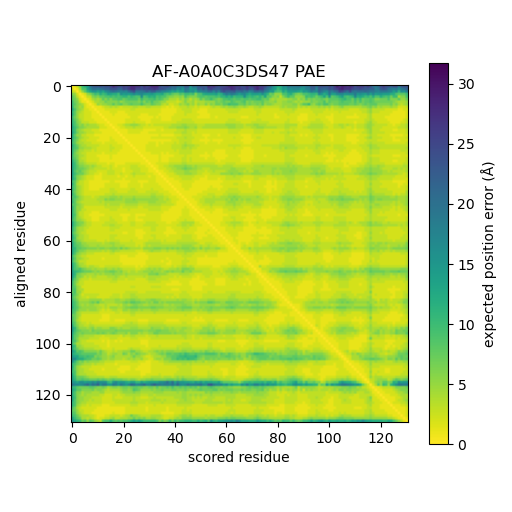 14.334 0.388 1.00 91.25 82 SER A O 1
ATOM 650 N N . VAL A 1 83 ? 4.719 13.610 -1.723 1.00 90.62 83 VAL A N 1
ATOM 651 C CA . VAL A 1 83 ? 6.113 13.761 -2.146 1.00 90.62 83 VAL A CA 1
ATOM 652 C C . VAL A 1 83 ? 6.352 15.197 -2.619 1.00 90.62 83 VAL A C 1
ATOM 654 O O . VAL A 1 83 ? 5.672 15.708 -3.508 1.00 90.62 83 VAL A O 1
ATOM 657 N N . SER A 1 84 ? 7.318 15.880 -2.001 1.00 87.62 84 SER A N 1
ATOM 658 C CA . SER A 1 84 ? 7.644 17.271 -2.336 1.00 87.62 84 SER A CA 1
ATOM 659 C C . SER A 1 84 ? 8.117 17.389 -3.785 1.00 87.62 84 SER A C 1
ATOM 661 O O . SER A 1 84 ? 9.009 16.658 -4.195 1.00 87.62 84 SER A O 1
ATOM 663 N N . GLY A 1 85 ? 7.545 18.322 -4.550 1.00 86.81 85 GLY A N 1
ATOM 664 C CA . GLY A 1 85 ? 7.889 18.526 -5.964 1.00 86.81 85 GLY A CA 1
ATOM 665 C C . GLY A 1 85 ? 7.217 17.554 -6.943 1.00 86.81 85 GLY A C 1
ATOM 666 O O . GLY A 1 85 ? 7.351 17.746 -8.147 1.00 86.81 85 GLY A O 1
ATOM 667 N N . HIS A 1 86 ? 6.448 16.573 -6.454 1.00 87.12 86 HIS A N 1
ATOM 668 C CA . HIS A 1 86 ? 5.735 15.592 -7.277 1.00 87.12 86 HIS A CA 1
ATOM 669 C C . HIS A 1 86 ? 4.223 15.663 -6.997 1.00 87.12 86 HIS A C 1
ATOM 671 O O . HIS A 1 86 ? 3.729 15.036 -6.054 1.00 87.12 86 HIS A O 1
ATOM 677 N N . PRO A 1 87 ? 3.460 16.451 -7.782 1.00 86.12 87 PRO A N 1
ATOM 678 C CA . PRO A 1 87 ? 2.018 16.588 -7.600 1.00 86.12 87 PRO A CA 1
ATOM 679 C C . PRO A 1 87 ? 1.306 15.232 -7.596 1.00 86.12 87 PRO A C 1
ATOM 681 O O . PRO A 1 87 ? 1.634 14.347 -8.386 1.00 86.12 87 PRO A O 1
ATOM 684 N N . ASN A 1 88 ? 0.316 15.079 -6.712 1.00 87.56 88 ASN A N 1
ATOM 685 C CA . ASN A 1 88 ? -0.528 13.880 -6.589 1.00 87.56 88 ASN A CA 1
ATOM 686 C C . ASN A 1 88 ? 0.236 12.564 -6.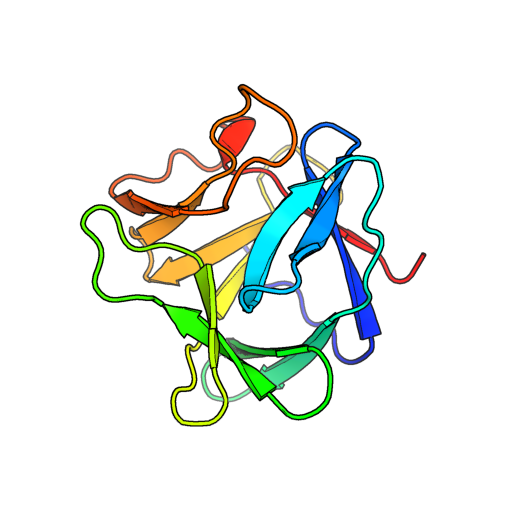353 1.00 87.56 88 ASN A C 1
ATOM 688 O O . ASN A 1 88 ? -0.307 11.486 -6.585 1.00 87.56 88 ASN A O 1
ATOM 692 N N . THR A 1 89 ? 1.485 12.653 -5.897 1.00 92.94 89 THR A N 1
ATOM 693 C CA . THR A 1 89 ? 2.345 11.506 -5.614 1.00 92.94 89 THR A CA 1
ATOM 694 C C . THR A 1 89 ? 2.557 11.383 -4.115 1.00 92.94 89 THR A C 1
ATOM 696 O O . THR A 1 89 ? 2.747 12.383 -3.415 1.00 92.94 89 THR A O 1
ATOM 699 N N . TYR A 1 90 ? 2.533 10.152 -3.620 1.00 94.19 90 TYR A N 1
ATOM 700 C CA . TYR A 1 90 ? 2.547 9.840 -2.203 1.00 94.19 90 TYR A CA 1
ATOM 701 C C . TYR A 1 90 ? 3.531 8.719 -1.887 1.00 94.19 90 TYR A C 1
ATOM 703 O O . TYR A 1 90 ? 3.738 7.816 -2.697 1.00 94.19 90 TYR A O 1
ATOM 711 N N . THR A 1 91 ? 4.084 8.751 -0.680 1.00 94.81 91 THR A N 1
ATOM 712 C CA . THR A 1 91 ? 4.651 7.564 -0.039 1.00 94.81 91 THR A CA 1
ATOM 713 C C . THR A 1 91 ? 3.591 6.893 0.827 1.00 94.81 91 THR A C 1
ATOM 715 O O . THR A 1 91 ? 2.716 7.568 1.375 1.00 94.81 91 THR A O 1
ATOM 718 N N . ILE A 1 92 ? 3.679 5.569 0.963 1.00 96.12 92 ILE A N 1
ATOM 719 C CA . ILE A 1 92 ? 2.857 4.767 1.877 1.00 96.12 92 ILE A CA 1
ATOM 720 C C . ILE A 1 92 ? 3.816 4.050 2.825 1.00 96.12 92 ILE A C 1
ATOM 722 O O . ILE A 1 92 ? 4.709 3.332 2.376 1.00 96.12 92 ILE A O 1
ATOM 726 N N . SER A 1 93 ? 3.679 4.264 4.130 1.00 94.75 93 SER A N 1
ATOM 727 C CA . SER A 1 93 ? 4.657 3.783 5.112 1.00 94.75 93 SER A CA 1
ATOM 728 C C . SER A 1 93 ? 4.025 3.250 6.385 1.00 94.75 93 SER A C 1
ATOM 730 O O . SER A 1 93 ? 3.015 3.780 6.819 1.00 94.75 93 SER A O 1
ATOM 732 N N . ILE A 1 94 ? 4.616 2.225 7.001 1.00 92.81 94 ILE A N 1
ATOM 733 C CA . ILE A 1 94 ? 4.177 1.717 8.316 1.00 92.81 94 ILE A CA 1
ATOM 734 C C . ILE A 1 94 ? 4.835 2.483 9.473 1.00 92.81 94 ILE A C 1
ATOM 736 O O . ILE A 1 94 ? 4.372 2.456 10.609 1.00 92.81 94 ILE A O 1
ATOM 740 N N . SER A 1 95 ? 5.937 3.175 9.190 1.00 87.56 95 SER A N 1
ATOM 741 C CA . SER A 1 95 ? 6.615 4.068 10.124 1.00 87.56 95 SER A CA 1
ATOM 742 C C . SER A 1 95 ? 7.476 5.076 9.351 1.00 87.56 95 SER A C 1
ATOM 744 O O . SER A 1 95 ? 7.669 4.907 8.145 1.00 87.56 95 SER A O 1
ATOM 746 N N . PRO A 1 96 ? 8.051 6.105 10.004 1.00 81.56 96 PRO A N 1
ATOM 747 C CA . PRO A 1 96 ? 8.824 7.141 9.316 1.00 81.56 96 PRO A CA 1
ATOM 748 C C . PRO A 1 96 ? 9.977 6.629 8.441 1.00 81.56 96 PRO A C 1
ATOM 750 O O . PRO A 1 96 ? 10.320 7.292 7.467 1.00 81.56 96 PRO A O 1
ATOM 753 N N . ASN A 1 97 ? 10.544 5.462 8.766 1.00 85.31 97 ASN A N 1
ATOM 754 C CA . ASN A 1 97 ? 11.697 4.896 8.064 1.00 85.31 97 ASN A CA 1
ATOM 755 C C . ASN A 1 97 ? 11.360 3.664 7.217 1.00 85.31 97 ASN A C 1
ATOM 757 O O . ASN A 1 97 ? 12.242 3.201 6.504 1.00 85.31 97 ASN A O 1
ATOM 761 N N . TYR A 1 98 ? 10.136 3.130 7.296 1.00 91.81 98 TYR A N 1
ATOM 762 C CA . TYR A 1 98 ? 9.762 1.857 6.676 1.00 91.81 98 TYR A CA 1
ATOM 763 C C . TYR A 1 98 ? 8.549 2.037 5.772 1.00 91.81 98 TYR A C 1
ATOM 765 O O . TYR A 1 98 ? 7.437 2.290 6.249 1.00 91.81 98 TYR A O 1
ATOM 773 N N . GLY A 1 99 ? 8.755 1.894 4.465 1.00 94.81 99 GLY A N 1
ATOM 774 C CA . GLY A 1 99 ? 7.731 2.195 3.469 1.00 94.81 99 GLY A CA 1
ATOM 775 C C . GLY A 1 99 ? 7.638 1.199 2.336 1.00 94.81 99 GLY A C 1
ATOM 776 O O . GLY A 1 99 ? 8.535 0.383 2.125 1.00 94.81 99 GLY A O 1
ATOM 777 N N . TRP A 1 100 ? 6.512 1.283 1.635 1.00 96.81 100 TRP A N 1
ATOM 778 C CA . TRP A 1 100 ? 6.219 0.485 0.461 1.00 96.81 100 TRP A CA 1
ATOM 779 C C . TRP A 1 100 ? 7.253 0.744 -0.628 1.00 96.81 100 TRP A C 1
ATOM 781 O O . TRP A 1 100 ? 7.667 1.879 -0.876 1.00 96.81 100 TRP A O 1
ATOM 791 N N . CYS A 1 101 ? 7.624 -0.336 -1.294 1.00 96.25 101 CYS A N 1
ATOM 792 C CA . CYS A 1 101 ? 8.485 -0.339 -2.450 1.00 96.25 101 CYS A CA 1
ATOM 793 C C . CYS A 1 101 ? 7.859 -1.141 -3.569 1.00 96.25 101 CYS A C 1
ATOM 795 O O . CYS A 1 101 ? 7.476 -2.295 -3.371 1.00 96.25 101 CYS A O 1
ATOM 797 N N . ASP A 1 102 ? 7.878 -0.572 -4.761 1.00 95.75 102 ASP A N 1
ATOM 798 C CA . ASP A 1 102 ? 7.775 -1.349 -5.980 1.00 95.75 102 ASP A CA 1
ATOM 799 C C . ASP A 1 102 ? 9.184 -1.757 -6.454 1.00 95.75 102 ASP A C 1
ATOM 801 O O . ASP A 1 102 ? 9.959 -0.871 -6.794 1.00 95.75 102 ASP A O 1
ATOM 805 N N . PRO A 1 103 ? 9.542 -3.052 -6.560 1.00 93.12 103 PRO A N 1
ATOM 806 C CA . PRO A 1 103 ? 10.856 -3.476 -7.061 1.00 93.12 103 PRO A CA 1
ATOM 807 C C . PRO A 1 103 ? 11.153 -3.086 -8.527 1.00 93.12 103 PRO A C 1
ATOM 809 O O . PRO A 1 103 ? 12.250 -3.366 -9.008 1.00 93.12 103 PRO A O 1
ATOM 812 N N . GLN A 1 104 ? 10.205 -2.489 -9.268 1.00 90.62 104 GLN A N 1
ATOM 813 C CA . GLN A 1 104 ? 10.318 -1.974 -10.651 1.00 90.62 1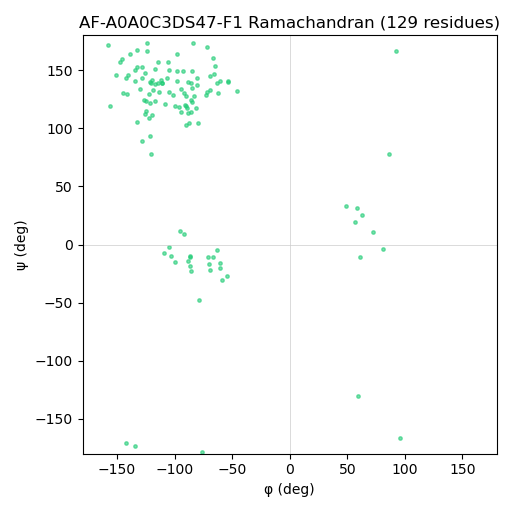04 GLN A CA 1
ATOM 814 C C . GLN A 1 104 ? 10.665 -3.009 -11.741 1.00 90.62 104 GLN A C 1
ATOM 816 O O . GLN A 1 104 ? 10.558 -2.719 -12.934 1.00 90.62 104 GLN A O 1
ATOM 821 N N . LYS A 1 105 ? 11.055 -4.231 -11.368 1.00 88.69 105 LYS A N 1
ATOM 822 C CA . LYS A 1 105 ? 11.422 -5.316 -12.282 1.00 88.69 105 LYS A CA 1
ATOM 823 C C . LYS A 1 105 ? 10.421 -6.466 -12.188 1.00 88.69 105 LYS A C 1
ATOM 825 O O . LYS A 1 105 ? 10.140 -6.964 -11.104 1.00 88.69 105 LYS A O 1
ATOM 830 N N . GLY A 1 106 ? 9.951 -6.926 -13.347 1.00 88.94 106 GLY A N 1
ATOM 831 C CA . GLY A 1 106 ? 8.995 -8.032 -13.463 1.00 88.94 106 GLY A CA 1
ATOM 832 C C . GLY A 1 106 ? 7.527 -7.589 -13.504 1.00 88.94 106 GLY A C 1
ATOM 833 O O . GLY A 1 106 ? 7.187 -6.432 -13.256 1.00 88.94 106 GLY A O 1
ATOM 834 N N . ASN A 1 107 ? 6.648 -8.513 -13.888 1.00 90.38 107 ASN A N 1
ATOM 835 C CA . ASN A 1 107 ? 5.194 -8.361 -13.813 1.00 90.38 107 ASN A CA 1
ATOM 836 C C . ASN A 1 107 ? 4.551 -9.764 -13.754 1.00 90.38 107 ASN A C 1
ATOM 838 O O . ASN A 1 107 ? 4.732 -10.506 -14.722 1.00 90.38 107 ASN A O 1
ATOM 842 N N . PRO A 1 108 ? 3.803 -10.126 -12.695 1.00 94.75 108 PRO A N 1
ATOM 843 C CA . PRO A 1 108 ? 3.548 -9.333 -11.489 1.00 94.75 108 PRO A CA 1
ATOM 844 C C . PRO A 1 108 ? 4.819 -9.120 -10.658 1.00 94.75 108 PRO A C 1
ATOM 846 O O . PRO A 1 108 ? 5.812 -9.833 -10.819 1.00 94.75 108 PRO A O 1
ATOM 849 N N . ARG A 1 109 ? 4.797 -8.115 -9.781 1.00 96.19 109 ARG A N 1
ATOM 850 C CA . ARG A 1 109 ? 5.869 -7.879 -8.807 1.00 96.19 109 ARG A CA 1
ATOM 851 C C . ARG A 1 109 ? 5.298 -7.430 -7.469 1.00 96.19 109 ARG A C 1
ATOM 853 O O . ARG A 1 109 ? 4.456 -6.538 -7.426 1.00 96.19 109 ARG A O 1
ATOM 860 N N . GLN A 1 110 ? 5.718 -8.083 -6.394 1.00 97.44 110 GLN A N 1
ATOM 861 C CA . GLN A 1 110 ? 5.130 -7.888 -5.073 1.00 97.44 110 GLN A CA 1
ATOM 862 C C . GLN A 1 110 ? 5.681 -6.635 -4.393 1.00 97.44 110 GLN A C 1
ATOM 864 O O . GLN A 1 110 ? 6.884 -6.372 -4.440 1.00 97.44 110 GLN A O 1
ATOM 869 N N . ILE A 1 111 ? 4.794 -5.871 -3.752 1.00 97.75 111 ILE A N 1
ATOM 870 C CA . ILE A 1 111 ? 5.185 -4.726 -2.932 1.00 97.75 111 ILE A CA 1
ATOM 871 C C . ILE A 1 111 ? 5.845 -5.234 -1.651 1.00 97.75 111 ILE A C 1
ATOM 873 O O . ILE A 1 111 ? 5.293 -6.082 -0.946 1.00 97.75 111 ILE A O 1
ATOM 877 N N . TYR A 1 112 ? 7.003 -4.670 -1.322 1.00 96.88 112 TYR A N 1
ATOM 878 C CA . TYR A 1 112 ? 7.738 -4.985 -0.099 1.00 96.88 112 TYR A CA 1
ATOM 879 C C . TYR A 1 112 ? 8.010 -3.744 0.747 1.00 96.88 112 TYR A C 1
ATOM 881 O O . TYR A 1 112 ? 7.829 -2.615 0.294 1.00 96.88 112 TYR A O 1
ATOM 889 N N . ILE A 1 113 ? 8.423 -3.956 1.994 1.00 96.50 113 ILE A N 1
ATOM 890 C CA . ILE A 1 113 ? 8.792 -2.904 2.935 1.00 96.50 113 ILE A CA 1
ATOM 891 C C . ILE A 1 113 ? 10.306 -2.794 3.015 1.00 96.50 113 ILE A C 1
ATOM 893 O O . ILE A 1 113 ? 11.001 -3.777 3.271 1.00 96.50 113 ILE A O 1
ATOM 897 N N . GLN A 1 114 ? 10.819 -1.579 2.857 1.00 93.62 114 GLN A N 1
ATOM 898 C CA . GLN A 1 114 ? 12.245 -1.295 2.988 1.00 93.62 114 GLN A CA 1
ATOM 899 C C . GLN A 1 114 ? 12.498 -0.176 3.993 1.00 93.62 114 GLN A C 1
ATOM 901 O O . GLN A 1 114 ? 11.698 0.754 4.109 1.00 93.62 114 GLN A O 1
ATOM 906 N N . GLU A 1 115 ? 13.633 -0.277 4.685 1.00 88.19 115 GLU A N 1
ATOM 907 C CA . GLU A 1 115 ? 14.177 0.774 5.540 1.00 88.19 115 GLU A CA 1
ATOM 908 C C . GLU A 1 115 ? 14.914 1.847 4.716 1.00 88.19 115 GLU A C 1
ATOM 910 O O . GLU A 1 115 ? 15.616 1.520 3.758 1.00 88.19 115 GLU A O 1
ATOM 915 N N . GLY A 1 116 ? 14.798 3.115 5.120 1.00 75.81 116 GLY A N 1
ATOM 916 C CA . GLY A 1 116 ? 15.553 4.232 4.541 1.00 75.81 116 GLY A CA 1
ATOM 917 C C . GLY A 1 116 ? 14.864 4.828 3.317 1.00 75.81 116 GLY A C 1
ATOM 918 O O . GLY A 1 116 ? 15.242 4.565 2.179 1.00 75.81 116 GLY A O 1
ATOM 919 N N . LEU A 1 117 ? 13.838 5.644 3.557 1.00 66.31 117 LEU A N 1
ATOM 920 C CA . LEU A 1 117 ? 13.035 6.251 2.500 1.00 66.31 117 LEU A CA 1
ATOM 921 C C . LEU A 1 117 ? 13.667 7.568 2.046 1.00 66.31 117 LEU A C 1
ATOM 923 O O . LEU A 1 117 ? 13.517 8.588 2.717 1.00 66.31 117 LEU A O 1
ATOM 927 N N . ASP A 1 118 ? 14.315 7.571 0.883 1.00 85.12 118 ASP A N 1
ATOM 928 C CA . ASP A 1 118 ? 14.307 8.775 0.055 1.00 85.12 118 ASP A CA 1
ATOM 929 C C . ASP A 1 118 ? 12.954 8.807 -0.683 1.00 85.12 118 ASP A C 1
ATOM 931 O O . ASP A 1 118 ? 12.744 8.032 -1.620 1.00 85.12 118 ASP A O 1
ATOM 935 N N . PRO A 1 119 ? 12.000 9.662 -0.265 1.00 81.38 119 PRO 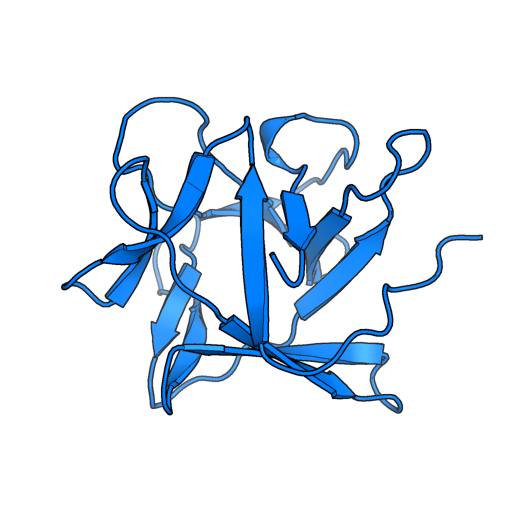A N 1
ATOM 936 C CA . PRO A 1 119 ? 10.655 9.685 -0.837 1.00 81.38 119 PRO A CA 1
ATOM 937 C C . PRO A 1 119 ? 10.633 10.145 -2.304 1.00 81.38 119 PRO A C 1
ATOM 939 O O . PRO A 1 119 ? 9.595 10.050 -2.959 1.00 81.38 119 PRO A O 1
ATOM 942 N N . THR A 1 120 ? 11.746 10.671 -2.826 1.00 85.12 120 THR A N 1
ATOM 943 C CA . THR A 1 120 ? 11.862 11.110 -4.223 1.00 85.12 120 THR A CA 1
ATOM 944 C C . THR A 1 120 ? 12.265 9.983 -5.177 1.00 85.12 120 THR A C 1
ATOM 946 O O . THR A 1 120 ? 12.166 10.152 -6.392 1.00 85.12 120 THR A O 1
ATOM 949 N N . GLN A 1 121 ? 12.653 8.813 -4.659 1.00 89.12 121 GLN A N 1
ATOM 950 C CA . GLN A 1 121 ? 12.937 7.646 -5.489 1.00 89.12 121 GLN A CA 1
ATOM 951 C C . GLN A 1 121 ? 11.650 7.097 -6.112 1.00 89.12 121 GLN A C 1
ATOM 953 O O . GLN A 1 121 ? 10.639 6.912 -5.434 1.00 89.12 121 GLN A O 1
ATOM 958 N N . ALA A 1 122 ? 11.691 6.827 -7.420 1.00 88.75 122 ALA A N 1
ATOM 959 C CA . ALA A 1 122 ? 10.516 6.424 -8.197 1.00 88.75 122 ALA A CA 1
ATOM 960 C C . ALA A 1 122 ? 9.848 5.137 -7.676 1.00 88.75 122 ALA A C 1
ATOM 962 O O . ALA A 1 122 ? 8.632 4.996 -7.753 1.00 88.75 122 ALA A O 1
ATOM 963 N N . ASP A 1 123 ? 10.623 4.224 -7.092 1.00 91.25 123 ASP A N 1
ATOM 964 C CA . ASP A 1 123 ? 10.138 2.976 -6.498 1.00 91.25 123 ASP A CA 1
ATOM 965 C C . ASP A 1 123 ? 9.346 3.160 -5.188 1.00 91.25 123 ASP A C 1
ATOM 967 O O . ASP A 1 123 ? 8.688 2.220 -4.736 1.00 91.25 123 ASP A O 1
ATOM 971 N N . ARG A 1 124 ? 9.356 4.366 -4.603 1.00 92.69 124 ARG A N 1
ATOM 972 C CA . ARG A 1 124 ? 8.572 4.759 -3.411 1.00 92.69 124 ARG A CA 1
ATOM 973 C C . ARG A 1 124 ? 7.373 5.639 -3.736 1.00 92.69 124 ARG A C 1
ATOM 975 O O . ARG A 1 124 ? 6.645 6.039 -2.827 1.00 92.69 124 ARG A O 1
ATOM 982 N N . GLN A 1 125 ? 7.199 5.983 -5.007 1.00 94.44 125 GLN A N 1
ATOM 983 C CA . GLN A 1 125 ? 6.208 6.942 -5.462 1.00 94.44 125 GLN A CA 1
ATOM 984 C C . GLN A 1 125 ? 4.949 6.230 -5.940 1.00 94.44 125 GLN A C 1
ATOM 986 O O . GLN A 1 125 ? 4.961 5.471 -6.912 1.00 94.44 125 GLN A O 1
ATOM 991 N N . PHE A 1 126 ? 3.842 6.521 -5.263 1.00 96.12 126 PHE A N 1
ATOM 992 C CA . PHE A 1 126 ? 2.531 5.971 -5.566 1.00 96.12 126 PHE A CA 1
ATOM 993 C C . PHE A 1 126 ? 1.544 7.089 -5.885 1.00 96.12 126 PHE A C 1
ATOM 995 O O . PHE A 1 126 ? 1.503 8.123 -5.221 1.00 96.12 126 PHE A O 1
ATOM 1002 N N . LEU A 1 127 ? 0.709 6.864 -6.889 1.00 95.94 127 LEU A N 1
ATOM 1003 C CA . LEU A 1 127 ? -0.464 7.677 -7.170 1.00 95.94 127 LEU A CA 1
ATOM 1004 C C . LEU A 1 127 ? -1.667 7.026 -6.494 1.00 95.94 127 LEU A C 1
ATOM 1006 O O . LEU A 1 127 ? -1.876 5.818 -6.634 1.00 95.94 127 LEU A O 1
ATOM 1010 N N . ILE A 1 128 ? -2.471 7.830 -5.802 1.00 95.62 128 ILE A N 1
ATOM 1011 C CA . ILE A 1 128 ? -3.745 7.401 -5.222 1.00 95.62 128 ILE A CA 1
ATOM 1012 C C . ILE A 1 128 ? -4.857 8.203 -5.891 1.00 95.62 128 ILE A C 1
ATOM 1014 O O . ILE A 1 128 ? -4.815 9.432 -5.898 1.00 95.62 128 ILE A O 1
ATOM 1018 N N . SER A 1 129 ? -5.825 7.509 -6.488 1.00 91.75 129 SER A N 1
ATOM 1019 C CA . SER A 1 129 ? -6.849 8.120 -7.343 1.00 91.75 129 SER A CA 1
ATOM 1020 C C . SER A 1 129 ? -8.216 7.463 -7.141 1.00 91.75 129 SER A C 1
ATOM 1022 O O . SER A 1 129 ? -8.284 6.240 -7.025 1.00 91.75 129 SER A O 1
ATOM 1024 N N . PRO A 1 130 ? -9.328 8.218 -7.181 1.00 86.81 130 PRO A N 1
ATOM 1025 C CA . PRO A 1 130 ? -10.668 7.627 -7.218 1.00 86.81 130 PRO A CA 1
ATOM 1026 C C . PRO A 1 130 ? -10.989 6.921 -8.558 1.00 86.81 130 PRO A C 1
ATOM 1028 O O . PRO A 1 130 ? -11.924 6.113 -8.614 1.00 86.81 130 PRO A O 1
ATOM 1031 N N . ASN A 1 131 ? -10.209 7.209 -9.614 1.00 73.88 131 ASN A N 1
ATOM 1032 C CA . ASN A 1 131 ? -10.384 6.776 -11.013 1.00 73.88 131 ASN A CA 1
ATOM 1033 C C . ASN A 1 131 ? -9.278 5.829 -11.496 1.00 73.88 131 ASN A C 1
ATOM 1035 O O . ASN A 1 131 ? -8.109 6.090 -11.131 1.00 73.88 131 ASN A O 1
#